Protein AF-A0A3C1WKI0-F1 (afdb_monomer_lite)

Radius of gyration: 15.76 Å; chains: 1; bounding box: 31×28×38 Å

Structure (mmCIF, N/CA/C/O backbone):
data_AF-A0A3C1WKI0-F1
#
_entry.id   AF-A0A3C1WKI0-F1
#
loop_
_atom_site.group_PDB
_atom_site.id
_atom_site.type_symbol
_atom_site.label_atom_id
_atom_site.label_alt_id
_atom_site.label_comp_id
_atom_site.label_asym_id
_atom_site.label_entity_id
_atom_site.label_seq_id
_atom_site.pdbx_PDB_ins_code
_atom_site.Cartn_x
_atom_site.Cartn_y
_atom_site.Cartn_z
_atom_site.occupancy
_atom_site.B_iso_or_equiv
_atom_site.auth_seq_id
_atom_site.auth_comp_id
_atom_site.auth_asym_id
_atom_site.auth_atom_id
_atom_site.pdbx_PDB_model_num
ATOM 1 N N . MET A 1 1 ? -19.339 19.353 17.840 1.00 47.25 1 MET A N 1
ATOM 2 C CA . MET A 1 1 ? -18.391 18.277 18.205 1.00 47.25 1 MET A CA 1
ATOM 3 C C . MET A 1 1 ? -17.629 17.884 16.953 1.00 47.25 1 MET A C 1
ATOM 5 O O . MET A 1 1 ? -18.265 17.449 16.000 1.00 47.25 1 MET A O 1
ATOM 9 N N . SER A 1 2 ? -16.315 18.118 16.898 1.00 56.16 2 SER A N 1
ATOM 10 C CA . SER A 1 2 ? -15.497 17.651 15.776 1.00 56.16 2 SER A CA 1
ATOM 11 C C . SER A 1 2 ? -15.424 16.125 15.822 1.00 56.16 2 SER A C 1
ATOM 13 O O . SER A 1 2 ? -15.184 15.524 16.867 1.00 56.16 2 SER A O 1
ATOM 15 N N . LYS A 1 3 ? -15.695 15.483 14.691 1.00 57.97 3 LYS A N 1
ATOM 16 C CA . LYS A 1 3 ? -15.568 14.036 14.549 1.00 57.97 3 LYS A CA 1
ATOM 17 C C . LYS A 1 3 ? -14.069 13.736 14.444 1.00 57.97 3 LYS A C 1
ATOM 19 O O . LYS A 1 3 ? -13.469 14.040 13.413 1.00 57.97 3 LYS A O 1
ATOM 24 N N . LEU A 1 4 ? -13.446 13.231 15.513 1.00 67.69 4 LEU A N 1
ATOM 25 C CA . LEU A 1 4 ? -12.076 12.719 15.426 1.00 67.69 4 LEU A CA 1
ATOM 26 C C . LEU A 1 4 ? -12.095 11.511 14.489 1.00 67.69 4 LEU A C 1
ATOM 28 O O . LEU A 1 4 ? -12.799 10.535 14.744 1.00 67.69 4 LEU A O 1
ATOM 32 N N . HIS A 1 5 ? -11.354 11.599 13.392 1.00 66.12 5 HIS A N 1
ATOM 33 C CA . HIS A 1 5 ? -11.123 10.463 12.516 1.00 66.12 5 HIS A CA 1
ATOM 34 C C . HIS A 1 5 ? -9.756 9.885 12.881 1.00 66.12 5 HIS A C 1
ATOM 36 O O . HIS A 1 5 ? -8.731 10.519 12.638 1.00 66.12 5 HIS A O 1
ATOM 42 N N . ASN A 1 6 ? -9.755 8.709 13.507 1.00 86.19 6 ASN A N 1
ATOM 43 C CA . ASN A 1 6 ? -8.534 8.006 13.883 1.00 86.19 6 ASN A CA 1
ATOM 44 C C . ASN A 1 6 ? -8.099 7.140 12.700 1.00 86.19 6 ASN A C 1
ATOM 46 O O . ASN A 1 6 ? -8.722 6.116 12.423 1.00 86.19 6 ASN A O 1
ATOM 50 N N . TYR A 1 7 ? -7.056 7.571 11.999 1.00 92.44 7 TYR A N 1
ATOM 51 C CA . TYR A 1 7 ? -6.437 6.804 10.923 1.00 92.44 7 TYR A CA 1
ATOM 52 C C . TYR A 1 7 ? -5.118 6.209 11.403 1.00 92.44 7 TYR A C 1
ATOM 54 O O . TYR A 1 7 ? -4.337 6.879 12.077 1.00 92.44 7 TYR A O 1
ATOM 62 N N . ILE A 1 8 ? -4.873 4.957 11.026 1.00 93.25 8 ILE A N 1
ATOM 63 C CA . ILE A 1 8 ? -3.593 4.276 11.209 1.00 93.25 8 ILE A CA 1
ATOM 64 C C . ILE A 1 8 ? -3.079 3.942 9.812 1.00 93.25 8 ILE A C 1
ATOM 66 O O . ILE A 1 8 ? -3.780 3.291 9.040 1.00 93.25 8 ILE A O 1
ATOM 70 N N . VAL A 1 9 ? -1.870 4.403 9.497 1.00 95.19 9 VAL A N 1
ATOM 71 C CA . VAL A 1 9 ? -1.171 4.088 8.246 1.00 95.19 9 VAL A CA 1
ATOM 72 C C . VAL A 1 9 ? -0.052 3.103 8.565 1.00 95.19 9 VAL A C 1
ATOM 74 O O . VAL A 1 9 ? 0.677 3.289 9.540 1.00 95.19 9 VAL A O 1
ATOM 77 N N . ILE A 1 10 ? 0.059 2.042 7.768 1.00 95.06 10 ILE A N 1
ATOM 78 C CA . ILE A 1 10 ? 1.063 0.987 7.937 1.00 95.06 10 ILE A CA 1
ATOM 79 C C . ILE A 1 10 ? 2.007 1.036 6.738 1.00 95.06 10 ILE A C 1
ATOM 81 O O . ILE A 1 10 ? 1.631 0.653 5.635 1.00 95.06 10 ILE A O 1
ATOM 85 N N . GLU A 1 11 ? 3.239 1.475 6.982 1.00 95.75 11 GLU A N 1
ATOM 86 C CA . GLU A 1 11 ? 4.299 1.599 5.977 1.00 95.75 11 GLU A CA 1
ATOM 87 C C . GLU A 1 11 ? 5.313 0.453 6.070 1.00 95.75 11 GLU A C 1
ATOM 89 O O . GLU A 1 11 ? 5.531 -0.128 7.137 1.00 95.75 11 GLU A O 1
ATOM 94 N N . GLY A 1 12 ? 5.966 0.133 4.951 1.00 94.94 12 GLY A N 1
ATOM 95 C CA . GLY A 1 12 ? 7.036 -0.867 4.911 1.00 94.94 12 GLY A CA 1
ATOM 96 C C . GLY A 1 12 ? 7.268 -1.500 3.540 1.00 94.94 12 GLY A C 1
ATOM 97 O O . GLY A 1 12 ? 6.452 -1.392 2.623 1.00 94.94 12 GLY A O 1
ATOM 98 N N . ASN A 1 13 ? 8.380 -2.224 3.407 1.00 94.81 13 ASN A N 1
ATOM 99 C CA . ASN A 1 13 ? 8.798 -2.831 2.140 1.00 94.81 13 ASN A CA 1
ATOM 100 C C . ASN A 1 13 ? 7.785 -3.860 1.590 1.00 94.81 13 ASN A C 1
ATOM 102 O O . ASN A 1 13 ? 6.923 -4.395 2.302 1.00 94.81 13 ASN A O 1
ATOM 106 N N . ILE A 1 14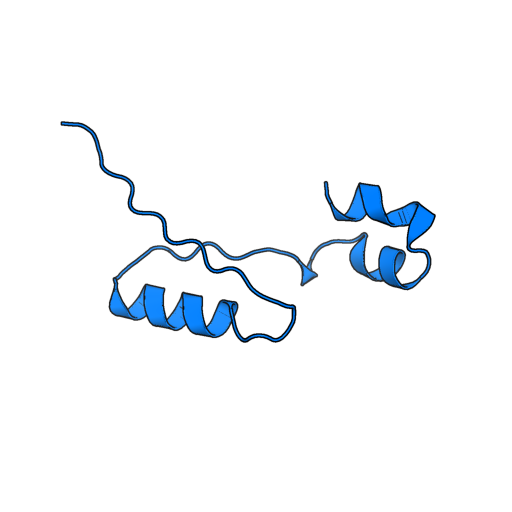 ? 7.893 -4.163 0.291 1.00 89.38 14 ILE A N 1
ATOM 107 C CA . ILE A 1 14 ? 7.166 -5.274 -0.344 1.00 89.38 14 ILE A CA 1
ATOM 108 C C . ILE A 1 14 ? 7.547 -6.579 0.369 1.00 89.38 14 ILE A C 1
ATOM 110 O O . ILE A 1 14 ? 8.720 -6.830 0.632 1.00 89.38 14 ILE A O 1
ATOM 114 N N . GLY A 1 15 ? 6.547 -7.391 0.722 1.00 91.88 15 GLY A N 1
ATOM 115 C CA . GLY A 1 15 ? 6.754 -8.645 1.455 1.00 91.88 15 GLY A CA 1
ATOM 116 C C . GLY A 1 15 ? 6.934 -8.505 2.974 1.00 91.88 15 GLY A C 1
ATOM 117 O O . GLY A 1 15 ? 7.058 -9.518 3.649 1.00 91.88 15 GLY A O 1
ATOM 118 N N . ALA A 1 16 ? 6.877 -7.294 3.545 1.00 96.62 16 ALA A N 1
ATOM 119 C CA . ALA A 1 16 ? 7.049 -7.079 4.991 1.00 96.62 16 ALA A CA 1
ATOM 120 C C . ALA A 1 16 ? 5.852 -7.519 5.869 1.00 96.62 16 ALA A C 1
ATOM 122 O O . ALA A 1 16 ? 5.907 -7.387 7.087 1.00 96.62 16 ALA A O 1
ATOM 123 N N . GLY A 1 17 ? 4.755 -8.011 5.279 1.00 96.25 17 GLY A N 1
ATOM 124 C CA . GLY A 1 17 ? 3.569 -8.459 6.027 1.00 96.25 17 GLY A CA 1
ATOM 125 C C . GLY A 1 17 ? 2.579 -7.352 6.422 1.00 96.25 17 GLY A C 1
ATOM 126 O O . GLY A 1 17 ? 1.767 -7.554 7.321 1.00 96.25 17 GLY A O 1
ATOM 127 N N . LYS A 1 18 ? 2.609 -6.196 5.743 1.00 96.81 18 LYS A N 1
ATOM 128 C CA . LYS A 1 18 ? 1.730 -5.041 6.019 1.00 96.81 18 LYS A CA 1
ATOM 129 C C . LYS A 1 18 ? 0.242 -5.397 6.033 1.00 96.81 18 LYS A C 1
ATOM 131 O O . LYS A 1 18 ? -0.448 -5.060 6.986 1.00 96.81 18 LYS A O 1
ATOM 136 N N . THR A 1 19 ? -0.235 -6.113 5.012 1.00 95.50 19 THR A N 1
ATOM 137 C CA . THR A 1 19 ? -1.640 -6.539 4.904 1.00 95.50 19 THR A CA 1
ATOM 138 C C . THR A 1 19 ? -2.040 -7.423 6.080 1.00 95.50 19 THR A C 1
ATOM 140 O O . THR A 1 19 ? -3.036 -7.148 6.737 1.00 95.50 19 THR A O 1
ATOM 143 N N . SER A 1 20 ? -1.211 -8.412 6.431 1.00 96.81 20 SER A N 1
ATOM 144 C CA . SER A 1 20 ? -1.455 -9.279 7.588 1.00 96.81 20 SER A CA 1
ATOM 145 C C . SER A 1 20 ? -1.503 -8.506 8.908 1.00 96.81 20 SER A C 1
ATOM 147 O O . SER A 1 20 ? -2.306 -8.829 9.782 1.00 96.81 20 SER A O 1
ATOM 149 N N . LEU A 1 21 ? -0.658 -7.483 9.075 1.00 97.25 21 LEU A N 1
ATOM 150 C CA . LEU A 1 21 ? -0.705 -6.610 10.250 1.00 97.25 21 LEU A CA 1
ATOM 151 C C . LEU A 1 21 ? -1.972 -5.741 10.256 1.00 97.25 21 LEU A C 1
ATOM 153 O O . LEU A 1 21 ? -2.624 -5.628 11.293 1.00 97.25 21 LEU A O 1
ATOM 157 N N . ALA A 1 22 ? -2.343 -5.171 9.108 1.00 96.62 22 ALA A N 1
ATOM 158 C CA . ALA A 1 22 ? -3.547 -4.359 8.948 1.00 96.62 22 ALA A CA 1
ATOM 159 C C . ALA A 1 22 ? -4.819 -5.147 9.292 1.00 96.62 22 ALA A C 1
ATOM 161 O O . ALA A 1 22 ? -5.668 -4.646 10.024 1.00 96.62 22 ALA A O 1
ATOM 162 N N . GLU 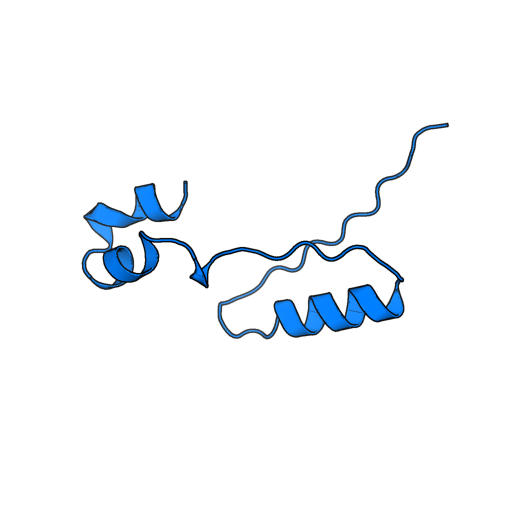A 1 23 ? -4.927 -6.391 8.824 1.00 96.88 23 GLU A N 1
ATOM 163 C CA . GLU A 1 23 ? -6.049 -7.292 9.120 1.00 96.88 23 GLU A CA 1
ATOM 164 C C . GLU A 1 23 ? -6.150 -7.616 10.615 1.00 96.88 23 GLU A C 1
ATOM 166 O O . GLU A 1 23 ? -7.238 -7.547 11.192 1.00 96.88 23 GLU A O 1
ATOM 171 N N . LYS A 1 24 ? -5.016 -7.912 11.268 1.00 97.50 24 LYS A N 1
ATOM 172 C CA . LYS A 1 24 ? -4.966 -8.169 12.717 1.00 97.50 24 LYS A CA 1
ATOM 173 C C . LYS A 1 24 ? -5.415 -6.949 13.518 1.00 97.50 24 LYS A C 1
ATOM 175 O O . LYS A 1 24 ? -6.300 -7.067 14.361 1.00 97.50 24 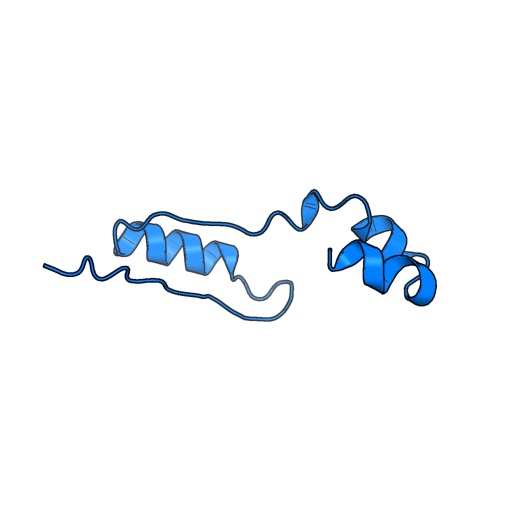LYS A O 1
ATOM 180 N N . LEU A 1 25 ? -4.865 -5.775 13.209 1.00 96.06 25 LEU A N 1
ATOM 181 C CA . LEU A 1 25 ?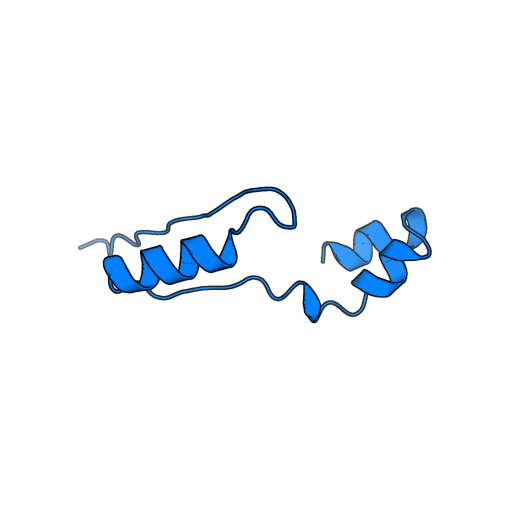 -5.230 -4.526 13.881 1.00 96.06 25 LEU A CA 1
ATOM 182 C C . LEU A 1 25 ? -6.692 -4.143 13.635 1.00 96.06 25 LEU A C 1
ATOM 184 O O . LEU A 1 25 ? -7.372 -3.710 14.563 1.00 96.06 25 LEU A O 1
ATOM 188 N N . ALA A 1 26 ? -7.199 -4.328 12.414 1.00 95.75 26 ALA A N 1
ATOM 189 C CA . ALA A 1 26 ? -8.599 -4.065 12.099 1.00 95.75 26 ALA A CA 1
ATOM 190 C C . ALA A 1 26 ? -9.542 -4.948 12.929 1.00 95.75 26 ALA A C 1
ATOM 192 O O . ALA A 1 26 ? -10.541 -4.447 13.447 1.00 95.75 26 ALA A O 1
ATOM 193 N N . SER A 1 27 ? -9.192 -6.226 13.114 1.00 96.88 27 SER A N 1
ATOM 194 C CA . SER A 1 27 ? -9.943 -7.149 13.970 1.00 96.88 27 SER A CA 1
ATOM 195 C C . SER A 1 27 ? -9.909 -6.748 15.447 1.00 96.88 27 SER A C 1
ATOM 197 O O . SER A 1 27 ? -10.942 -6.813 16.108 1.00 96.88 27 SER A O 1
ATOM 199 N N . GLU A 1 28 ? -8.751 -6.353 15.982 1.00 96.94 28 GLU A N 1
ATOM 200 C CA . GLU A 1 28 ? -8.602 -5.998 17.404 1.00 96.94 28 GLU A CA 1
ATOM 201 C C . GLU A 1 28 ? -9.259 -4.657 17.754 1.00 96.94 28 GLU A C 1
ATOM 203 O O . GLU A 1 28 ? -9.824 -4.498 18.835 1.00 96.94 28 GLU A O 1
ATOM 208 N N . LEU A 1 29 ? -9.215 -3.693 16.832 1.00 94.25 29 LEU A N 1
ATOM 209 C CA . LEU A 1 29 ? -9.717 -2.334 17.045 1.00 94.25 29 LEU A CA 1
ATOM 210 C C . LEU A 1 29 ? -11.146 -2.125 16.527 1.00 94.25 29 LEU A C 1
ATOM 212 O O . LEU A 1 29 ? -11.668 -1.014 16.633 1.00 94.25 29 LEU A O 1
ATOM 216 N N . ASN A 1 30 ? -11.769 -3.159 15.948 1.00 94.19 30 ASN A N 1
ATOM 217 C CA . ASN A 1 30 ? -13.034 -3.053 15.213 1.00 94.19 30 ASN A CA 1
ATOM 218 C C . ASN A 1 30 ? -13.002 -1.899 14.187 1.00 94.19 30 ASN A C 1
ATOM 220 O O . ASN A 1 30 ? -13.918 -1.075 14.095 1.00 94.19 30 ASN A O 1
ATOM 224 N N . ALA A 1 31 ? -11.887 -1.796 13.464 1.00 93.50 31 ALA A N 1
ATOM 225 C CA . ALA A 1 31 ? -11.631 -0.716 12.523 1.00 93.50 31 ALA A CA 1
ATOM 226 C C . ALA A 1 31 ? -11.987 -1.129 11.091 1.00 93.50 31 ALA A C 1
ATOM 228 O O . ALA A 1 31 ? -11.923 -2.297 10.709 1.00 93.50 31 ALA A O 1
ATOM 229 N N . ARG A 1 32 ? -12.319 -0.140 10.259 1.00 94.62 32 ARG A N 1
ATOM 230 C CA . ARG A 1 32 ? -12.463 -0.349 8.817 1.00 94.62 32 ARG A CA 1
ATOM 231 C C . ARG A 1 32 ? -11.081 -0.493 8.186 1.00 94.62 32 ARG A C 1
ATOM 233 O O . ARG A 1 32 ? -10.268 0.421 8.290 1.00 94.62 32 ARG A O 1
ATOM 240 N N . ILE A 1 33 ? -10.863 -1.590 7.466 1.00 94.94 33 ILE A N 1
ATOM 241 C CA . ILE A 1 33 ? -9.655 -1.787 6.665 1.00 94.94 33 ILE A CA 1
ATOM 242 C C . ILE A 1 33 ? -9.772 -1.080 5.307 1.00 94.94 33 ILE A C 1
ATOM 244 O O . ILE A 1 33 ? -10.833 -1.073 4.676 1.00 94.94 33 ILE A O 1
ATOM 248 N N . VAL A 1 34 ? -8.672 -0.474 4.869 1.00 93.69 34 VAL A N 1
ATOM 249 C CA . VAL A 1 34 ? -8.503 0.103 3.532 1.00 93.69 34 VAL A CA 1
ATOM 250 C C . VAL A 1 34 ? -7.188 -0.449 2.994 1.00 93.69 34 VAL A C 1
ATOM 252 O O . VAL A 1 34 ? -6.141 -0.207 3.589 1.00 93.69 34 VAL A O 1
ATOM 255 N N . LEU A 1 35 ? -7.258 -1.245 1.927 1.00 91.94 35 LEU A N 1
ATOM 256 C CA . LEU A 1 35 ? -6.102 -1.912 1.330 1.00 91.94 35 LEU A CA 1
ATOM 257 C C . LEU A 1 35 ? -5.698 -1.237 0.019 1.00 91.94 35 LEU A C 1
ATOM 259 O O . LEU A 1 35 ? -6.542 -0.750 -0.731 1.00 91.94 35 LEU A O 1
ATOM 263 N N . GLU A 1 36 ? -4.398 -1.258 -0.248 1.00 85.38 36 GLU A N 1
ATOM 264 C CA . GLU A 1 36 ? -3.798 -0.906 -1.532 1.00 85.38 36 GLU A CA 1
ATOM 265 C C . GLU A 1 36 ? -4.192 -1.928 -2.616 1.00 85.38 36 GLU A C 1
ATOM 267 O O . GLU A 1 36 ? -4.206 -3.134 -2.364 1.00 85.38 36 GLU A O 1
ATOM 272 N N . GLN A 1 37 ? -4.466 -1.457 -3.836 1.00 81.94 37 GLN A N 1
ATOM 273 C CA . GLN A 1 37 ? -4.799 -2.295 -5.002 1.00 81.94 37 GLN A CA 1
ATOM 274 C C . GLN A 1 37 ? -3.598 -2.465 -5.952 1.00 81.94 37 GLN A C 1
ATOM 276 O O . GLN A 1 37 ? -3.713 -2.317 -7.164 1.00 81.94 37 GLN A O 1
ATOM 281 N N . PHE A 1 38 ? -2.416 -2.766 -5.405 1.00 78.38 38 PHE A N 1
ATOM 282 C CA . PHE A 1 38 ? -1.167 -2.831 -6.180 1.00 78.38 38 PHE A CA 1
ATOM 283 C C . PHE A 1 38 ? -1.180 -3.918 -7.255 1.00 78.38 38 PHE A C 1
ATOM 285 O O . PHE A 1 38 ? -0.716 -3.713 -8.373 1.00 78.38 38 PHE A O 1
ATOM 292 N N . ALA A 1 39 ? -1.715 -5.093 -6.908 1.00 77.00 39 ALA A N 1
ATOM 293 C CA . ALA A 1 39 ? -1.727 -6.259 -7.786 1.00 77.00 39 ALA A CA 1
ATOM 294 C C . ALA A 1 39 ? -2.598 -6.055 -9.036 1.00 77.00 39 ALA A C 1
ATOM 296 O O . ALA A 1 39 ? -2.348 -6.689 -10.059 1.00 77.00 39 ALA A O 1
ATOM 297 N N . ASP A 1 40 ? -3.571 -5.147 -8.959 1.00 84.19 40 ASP A N 1
ATOM 298 C CA . ASP A 1 40 ? -4.489 -4.839 -10.052 1.00 84.19 40 ASP A CA 1
ATOM 299 C C . ASP A 1 40 ? -3.956 -3.719 -10.966 1.00 84.19 40 ASP A C 1
ATOM 301 O O . ASP A 1 40 ? -4.599 -3.375 -11.959 1.00 84.19 40 ASP A O 1
ATOM 305 N N . ASN A 1 41 ? -2.774 -3.153 -10.675 1.00 88.94 41 ASN A N 1
ATOM 306 C CA . ASN A 1 41 ? -2.190 -2.085 -11.481 1.00 88.94 41 ASN A CA 1
ATOM 307 C C . ASN A 1 41 ? -1.693 -2.635 -12.841 1.00 88.94 41 ASN A C 1
ATOM 309 O O . ASN A 1 41 ? -0.725 -3.407 -12.886 1.00 88.94 41 ASN A O 1
ATOM 313 N N . PRO A 1 42 ? -2.285 -2.217 -13.979 1.00 91.69 42 PRO A N 1
ATOM 314 C CA . PRO A 1 42 ? -1.931 -2.744 -15.298 1.00 91.69 42 PRO A CA 1
ATOM 315 C C . PRO A 1 42 ? -0.514 -2.355 -15.750 1.00 91.69 42 PRO A C 1
ATOM 317 O O . PRO A 1 42 ? 0.043 -2.988 -16.654 1.00 91.69 42 PRO A O 1
ATOM 320 N N . PHE A 1 43 ? 0.087 -1.334 -15.136 1.00 93.25 43 PHE A N 1
ATOM 321 C CA . PHE A 1 43 ? 1.443 -0.883 -15.432 1.00 93.25 43 PHE A CA 1
ATOM 322 C C . PHE A 1 43 ? 2.505 -1.642 -14.644 1.00 93.25 43 PHE A C 1
ATOM 324 O O . PHE A 1 43 ? 3.658 -1.645 -15.069 1.00 93.25 43 PHE A O 1
ATOM 331 N N . LEU A 1 44 ? 2.151 -2.355 -13.571 1.00 91.94 44 LEU A N 1
ATOM 332 C CA . LEU A 1 44 ? 3.123 -3.090 -12.761 1.00 91.94 44 LEU A CA 1
ATOM 333 C C . LEU A 1 44 ? 3.913 -4.137 -13.574 1.00 91.94 44 LEU A C 1
ATOM 335 O O . LEU A 1 44 ? 5.147 -4.122 -13.523 1.00 91.94 44 LEU A O 1
ATOM 339 N N . PRO A 1 45 ? 3.284 -4.984 -14.417 1.00 93.88 45 PRO A N 1
ATOM 340 C CA . PRO A 1 45 ? 4.033 -5.886 -15.292 1.00 93.88 45 PRO A CA 1
ATOM 341 C C . PRO A 1 45 ? 4.889 -5.157 -16.337 1.00 93.88 45 PRO A C 1
ATOM 343 O O . PRO A 1 45 ? 5.902 -5.697 -16.780 1.00 93.88 45 PRO A O 1
ATOM 346 N N . GLN A 1 46 ? 4.483 -3.957 -16.764 1.00 94.50 46 GLN A N 1
ATOM 347 C CA . GLN A 1 46 ? 5.216 -3.162 -17.753 1.00 94.50 46 GLN A CA 1
ATOM 348 C C . GLN A 1 46 ? 6.433 -2.481 -17.125 1.00 94.50 46 GLN A C 1
ATOM 350 O O . GLN A 1 46 ? 7.511 -2.495 -17.712 1.00 94.50 46 GLN A O 1
ATOM 355 N N . PHE A 1 47 ? 6.301 -1.991 -15.894 1.00 94.38 47 PHE A N 1
ATOM 356 C CA . PHE A 1 47 ? 7.395 -1.439 -15.106 1.00 94.38 47 PHE A CA 1
ATOM 357 C C . PHE A 1 47 ? 8.528 -2.442 -14.901 1.00 94.38 47 PHE A C 1
ATOM 359 O O . PHE A 1 47 ? 9.693 -2.097 -15.086 1.00 94.38 47 PHE A O 1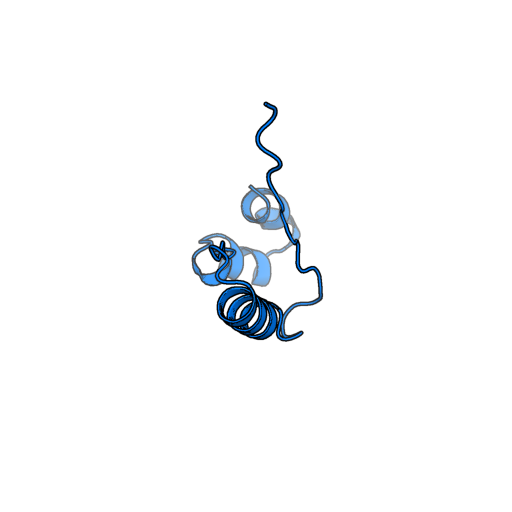
ATOM 366 N N . TYR A 1 48 ? 8.207 -3.704 -14.604 1.00 93.44 48 TYR A N 1
ATOM 367 C CA . TYR A 1 48 ? 9.234 -4.744 -14.495 1.00 93.44 48 TYR A CA 1
ATOM 368 C C . TYR A 1 48 ? 9.947 -5.055 -15.823 1.00 93.44 48 TYR A C 1
ATOM 370 O O . TYR A 1 48 ? 11.035 -5.626 -15.793 1.00 93.44 48 TYR A O 1
ATOM 378 N N . LYS A 1 49 ? 9.372 -4.678 -16.974 1.00 96.00 49 LYS A N 1
ATOM 379 C CA . LYS A 1 49 ? 9.993 -4.839 -18.301 1.00 96.00 49 LYS A CA 1
ATOM 380 C C . LYS A 1 49 ? 10.800 -3.613 -18.731 1.00 96.00 49 LYS A C 1
ATOM 382 O O . LYS A 1 49 ? 11.858 -3.778 -19.326 1.00 96.00 49 LYS A O 1
ATOM 387 N N . ASP A 1 50 ? 10.301 -2.411 -18.455 1.00 97.00 50 ASP A N 1
ATOM 388 C CA . ASP A 1 50 ? 10.927 -1.140 -18.832 1.00 97.00 50 ASP A CA 1
ATOM 389 C C . ASP A 1 50 ? 10.622 -0.069 -17.775 1.00 97.00 50 ASP A C 1
ATOM 391 O O . ASP A 1 50 ? 9.587 0.601 -17.776 1.00 97.00 50 ASP A O 1
ATOM 395 N N . ARG A 1 51 ? 11.544 0.069 -16.824 1.00 95.88 51 ARG A N 1
ATOM 396 C CA . ARG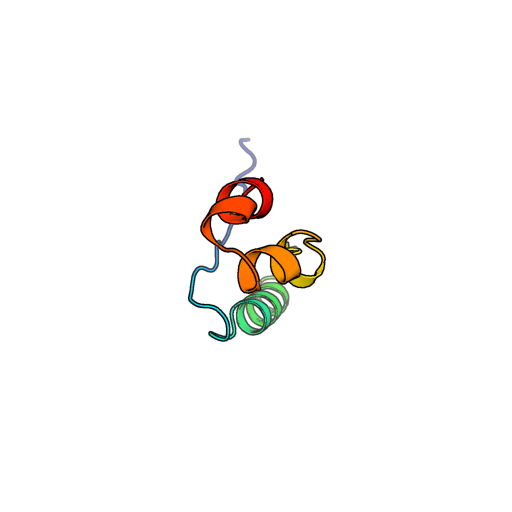 A 1 51 ? 11.348 0.935 -15.661 1.00 95.88 51 ARG A CA 1
ATOM 397 C C . ARG A 1 51 ? 11.302 2.410 -16.039 1.00 95.88 51 ARG A C 1
ATOM 399 O O . ARG A 1 51 ? 10.481 3.130 -15.485 1.00 95.88 51 ARG A O 1
ATOM 406 N N . GLU A 1 52 ? 12.158 2.863 -16.956 1.00 96.00 52 GLU A N 1
ATOM 407 C CA . GLU A 1 52 ? 12.230 4.285 -17.323 1.00 96.00 52 GLU A CA 1
ATOM 408 C C . GLU A 1 52 ? 10.937 4.754 -17.986 1.00 96.00 52 GLU A C 1
ATOM 410 O O . GLU A 1 52 ? 10.430 5.831 -17.672 1.00 96.00 52 GLU A O 1
ATOM 415 N N . ARG A 1 53 ? 10.359 3.920 -18.855 1.00 96.31 53 ARG A N 1
ATOM 416 C CA . ARG A 1 53 ? 9.129 4.260 -19.573 1.00 96.31 53 ARG A CA 1
ATOM 417 C C . ARG A 1 53 ? 7.874 4.192 -18.704 1.00 96.31 53 ARG A C 1
ATOM 419 O O . ARG A 1 53 ? 6.951 4.979 -18.918 1.00 96.31 53 ARG A O 1
ATOM 426 N N . TYR A 1 54 ? 7.811 3.241 -17.772 1.00 96.12 54 TYR A N 1
ATOM 427 C CA . TYR A 1 54 ? 6.582 2.935 -17.029 1.00 96.12 54 TYR A CA 1
ATOM 428 C C . TYR A 1 54 ? 6.603 3.355 -15.552 1.00 96.12 54 TYR A C 1
ATOM 430 O O . TYR A 1 54 ? 5.601 3.146 -14.876 1.00 96.12 54 TYR A O 1
ATOM 438 N N . ALA A 1 55 ? 7.674 3.984 -15.049 1.00 94.38 55 ALA A N 1
ATOM 439 C CA . ALA A 1 55 ? 7.717 4.495 -13.672 1.00 94.38 55 ALA A CA 1
ATOM 440 C C . ALA A 1 55 ? 6.604 5.510 -13.385 1.00 94.38 55 ALA A C 1
ATOM 442 O O . ALA A 1 55 ? 5.913 5.388 -12.385 1.00 94.38 55 ALA A O 1
ATOM 443 N N . PHE A 1 56 ? 6.394 6.488 -14.270 1.00 93.69 56 PHE A N 1
ATOM 444 C CA . PHE A 1 56 ? 5.375 7.516 -14.042 1.00 93.69 56 PHE A CA 1
ATOM 445 C C . PHE A 1 56 ? 3.936 6.964 -14.110 1.00 93.69 56 PHE A C 1
ATOM 447 O O . PHE A 1 56 ? 3.187 7.200 -13.169 1.00 93.69 56 PHE A O 1
ATOM 454 N N . PRO A 1 57 ? 3.536 6.178 -15.134 1.00 92.88 57 PRO A N 1
ATOM 455 C CA . PRO A 1 57 ? 2.220 5.534 -15.155 1.00 92.88 57 PRO A CA 1
ATOM 456 C C . PRO A 1 57 ? 1.951 4.561 -14.000 1.00 92.88 57 PRO A C 1
ATOM 458 O O . PRO A 1 57 ? 0.792 4.320 -13.694 1.00 92.88 57 PRO A O 1
ATOM 461 N N . LEU A 1 58 ? 2.989 3.972 -13.393 1.00 91.88 58 LEU A N 1
ATOM 462 C CA . LEU A 1 58 ? 2.830 3.079 -12.244 1.00 91.88 58 LEU A CA 1
ATOM 463 C C . LEU A 1 58 ? 2.384 3.827 -10.975 1.00 91.88 58 LEU A C 1
ATOM 465 O O . LEU A 1 58 ? 1.647 3.255 -10.178 1.00 91.88 58 LEU A O 1
ATOM 469 N N . GLU A 1 59 ? 2.838 5.070 -10.801 1.00 88.69 59 GLU A N 1
ATOM 470 C CA . GLU A 1 59 ? 2.610 5.898 -9.603 1.00 88.69 59 GLU A CA 1
ATOM 471 C C . GLU A 1 59 ? 1.304 6.722 -9.648 1.00 88.69 59 GLU A C 1
ATOM 473 O O . GLU A 1 59 ? 0.948 7.347 -8.649 1.00 88.69 59 GLU A O 1
ATOM 478 N N . LEU A 1 60 ? 0.614 6.768 -10.797 1.00 82.81 60 LEU A N 1
ATOM 479 C CA . LEU A 1 60 ? -0.680 7.450 -10.979 1.00 82.81 60 LEU A CA 1
ATOM 480 C C . LEU A 1 60 ? -1.863 6.535 -10.641 1.00 82.81 60 LEU A C 1
ATOM 482 O O . LEU A 1 60 ? -2.838 7.063 -10.059 1.00 82.81 60 LEU A O 1
#

pLDDT: mean 90.13, std 10.61, range [47.25, 97.5]

Secondary structure (DSSP, 8-state):
-------------TTS-HHHHHHHHHHHHTPPP----GGG-TTHHHHTT-HHHHHHHHH-

Sequence (60 aa):
MSKLHNYIVIEGNIGAGKTSLAEKLASELNARIVLEQFADNPFLPQFYKDRERYAFPLEL

Foldseek 3Di:
DDDDDDDDDFDDDVPPCSVVVQVVCCVVVVHDGDDDPLVVQPLPVVCVVPVVVRVVVSVD